Protein AF-A0A0F3H0Q5-F1 (afdb_monomer_lite)

Radius of gyration: 14.13 Å; chains: 1; bounding box: 34×30×33 Å

Foldseek 3Di:
DDKDWDKALPLVVVLVVCVVPPVQQSLLWAWDACVQQVPHPHIITTRLLPIDDDDPVVVVVPPDPVDDDDDSDDDGDPVVVVSSLVSNLSHPNHDVVVNVVRPD

pLDDT: mean 92.77, std 6.59, range [60.91, 98.69]

Sequence (104 aa):
SLLLCIITSKVERRTKYYEFRHKTAVDCLVKVDNNILSFLKVESVIDCNSIELIPKKELLDRIDPTHSIVVKQRNISNELKEEIGRAIKKSPLVKPYIKKLLKC

Structure (mmCIF, N/CA/C/O backbone):
data_AF-A0A0F3H0Q5-F1
#
_entry.id   AF-A0A0F3H0Q5-F1
#
loop_
_atom_site.group_PDB
_atom_site.id
_atom_site.type_symbol
_atom_site.label_atom_id
_atom_site.label_alt_id
_atom_site.label_comp_id
_atom_site.label_asym_id
_atom_site.label_entity_id
_atom_site.label_seq_id
_atom_site.pdbx_PDB_ins_code
_atom_site.Cartn_x
_atom_site.Cartn_y
_atom_site.Cartn_z
_atom_site.occupancy
_atom_site.B_iso_or_equiv
_atom_site.auth_seq_id
_atom_site.auth_comp_id
_atom_site.auth_asym_id
_atom_site.auth_atom_id
_atom_site.pdbx_PDB_model_num
ATOM 1 N N . SER A 1 1 ? -12.864 -7.851 -9.737 1.00 80.88 1 SER A N 1
ATOM 2 C CA . SER A 1 1 ? -11.711 -8.132 -8.859 1.00 80.88 1 SER A CA 1
ATOM 3 C C . SER A 1 1 ? -11.418 -6.929 -7.989 1.00 80.88 1 SER A C 1
ATOM 5 O O . SER A 1 1 ? -11.821 -5.829 -8.351 1.00 80.88 1 SER A O 1
ATOM 7 N N . LEU A 1 2 ? -10.771 -7.142 -6.851 1.00 90.81 2 LEU A N 1
ATOM 8 C CA . LEU A 1 2 ? -10.345 -6.112 -5.911 1.00 90.81 2 LEU A CA 1
ATOM 9 C C . LEU A 1 2 ? -8.832 -5.919 -6.030 1.00 90.81 2 LEU A C 1
ATOM 11 O O . LEU A 1 2 ? -8.114 -6.864 -6.348 1.00 90.81 2 LEU A O 1
ATOM 15 N N . LEU A 1 3 ? -8.368 -4.702 -5.770 1.00 92.06 3 LEU A N 1
ATOM 16 C CA . LEU A 1 3 ? -6.954 -4.400 -5.580 1.00 92.06 3 LEU A CA 1
ATOM 17 C C . LEU A 1 3 ? -6.682 -4.398 -4.074 1.00 92.06 3 LEU A C 1
ATOM 19 O O . LEU A 1 3 ? -7.295 -3.619 -3.344 1.00 92.06 3 LEU A O 1
ATOM 23 N N . LEU A 1 4 ? -5.810 -5.292 -3.619 1.00 93.56 4 LEU A N 1
ATOM 24 C CA . LEU A 1 4 ? -5.423 -5.428 -2.220 1.00 93.56 4 LEU A CA 1
ATOM 25 C C . LEU A 1 4 ? -4.035 -4.823 -2.006 1.00 93.56 4 LEU A C 1
ATOM 27 O O . LEU A 1 4 ? -3.060 -5.272 -2.605 1.00 93.56 4 LEU A O 1
ATOM 31 N N . CYS A 1 5 ? -3.962 -3.839 -1.111 1.00 94.75 5 CYS A N 1
ATOM 32 C CA . CYS A 1 5 ? -2.715 -3.261 -0.620 1.00 94.75 5 CYS A CA 1
ATOM 33 C C . CYS A 1 5 ? -2.602 -3.498 0.887 1.00 94.75 5 CYS A C 1
ATOM 35 O O . CYS A 1 5 ? -3.606 -3.497 1.603 1.00 94.75 5 CYS A O 1
ATOM 37 N N . ILE A 1 6 ? -1.374 -3.656 1.377 1.00 95.00 6 ILE A N 1
ATOM 38 C CA . ILE A 1 6 ? -1.100 -3.836 2.803 1.00 95.00 6 ILE A CA 1
ATOM 39 C C . ILE A 1 6 ? -0.677 -2.507 3.423 1.00 95.00 6 ILE A C 1
ATOM 41 O O . ILE A 1 6 ? 0.176 -1.804 2.882 1.00 95.00 6 ILE A O 1
ATOM 45 N N . ILE A 1 7 ? -1.244 -2.199 4.590 1.00 96.88 7 ILE A N 1
ATOM 46 C CA . ILE A 1 7 ? -0.833 -1.075 5.435 1.00 96.88 7 ILE A CA 1
ATOM 47 C C . ILE A 1 7 ? 0.023 -1.614 6.581 1.00 96.88 7 ILE A C 1
ATOM 49 O O . ILE A 1 7 ? -0.308 -2.637 7.181 1.00 96.88 7 ILE A O 1
ATOM 53 N N . THR A 1 8 ? 1.130 -0.947 6.904 1.00 97.25 8 THR A N 1
ATOM 54 C CA . THR A 1 8 ? 1.970 -1.333 8.043 1.00 97.25 8 THR A CA 1
ATOM 55 C C . THR A 1 8 ? 2.574 -0.131 8.756 1.00 97.25 8 THR A C 1
ATOM 57 O O . THR A 1 8 ? 3.050 0.799 8.114 1.00 97.25 8 THR A O 1
ATOM 60 N N . SER A 1 9 ? 2.630 -0.195 10.086 1.00 97.81 9 SER A N 1
ATOM 61 C CA . SER A 1 9 ? 3.359 0.761 10.930 1.00 97.81 9 SER A CA 1
ATOM 62 C C . SER A 1 9 ? 4.870 0.515 10.962 1.00 97.81 9 SER A C 1
ATOM 64 O O . SER A 1 9 ? 5.625 1.294 11.534 1.00 97.81 9 SER A O 1
ATOM 66 N N . LYS A 1 10 ? 5.359 -0.568 10.338 1.00 97.31 10 LYS A N 1
ATOM 67 C CA . LYS A 1 10 ? 6.795 -0.878 10.237 1.00 97.31 10 LYS A CA 1
ATOM 68 C C . LYS A 1 10 ? 7.455 -0.061 9.118 1.00 97.31 10 LYS A C 1
ATOM 70 O O . LYS A 1 10 ? 8.082 -0.641 8.230 1.00 97.31 10 LYS A O 1
ATOM 75 N N . VAL A 1 11 ? 7.282 1.262 9.159 1.00 97.25 11 VAL A N 1
ATOM 76 C CA . VAL A 1 11 ? 7.669 2.213 8.103 1.00 97.25 11 VAL A CA 1
ATOM 77 C C . VAL A 1 11 ? 9.146 2.068 7.750 1.00 97.25 11 VAL A C 1
ATOM 79 O O . VAL A 1 11 ? 9.462 1.658 6.638 1.00 97.25 11 VAL A O 1
ATOM 82 N N . GLU A 1 12 ? 10.051 2.267 8.711 1.00 97.25 12 GLU A N 1
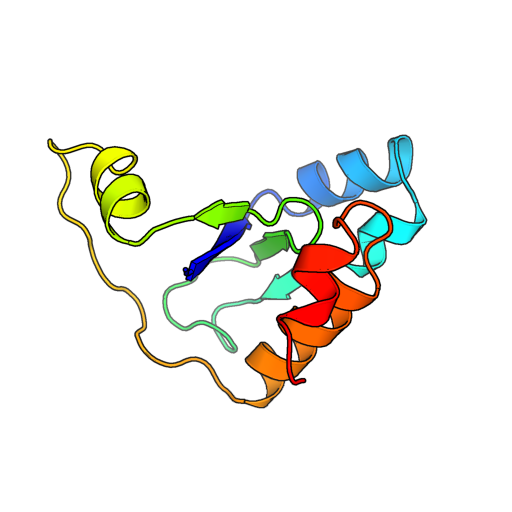ATOM 83 C CA . GLU A 1 12 ? 11.499 2.185 8.470 1.00 97.25 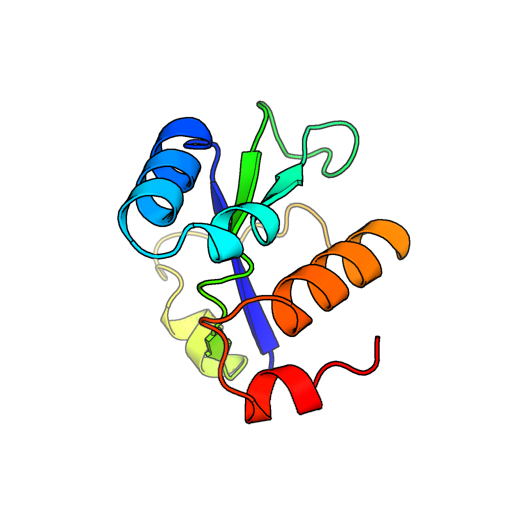12 GLU A CA 1
ATOM 84 C C . GLU A 1 12 ? 11.937 0.837 7.899 1.00 97.25 12 GLU A C 1
ATOM 86 O O . GLU A 1 12 ? 12.747 0.770 6.976 1.00 97.25 12 GLU A O 1
ATOM 91 N N . ARG A 1 13 ? 11.387 -0.261 8.432 1.00 96.88 13 ARG A N 1
ATOM 92 C CA . ARG A 1 13 ? 11.707 -1.608 7.951 1.00 96.88 13 ARG A CA 1
ATOM 93 C C . ARG A 1 13 ? 11.282 -1.777 6.496 1.00 96.88 13 ARG A C 1
ATOM 95 O O . ARG A 1 13 ? 12.001 -2.416 5.729 1.00 96.88 13 ARG A O 1
ATOM 102 N N . ARG A 1 14 ? 10.116 -1.243 6.122 1.00 96.38 14 ARG A N 1
ATOM 103 C CA . ARG A 1 14 ? 9.606 -1.335 4.754 1.00 96.38 14 ARG A CA 1
ATOM 104 C C . ARG A 1 14 ? 10.390 -0.433 3.801 1.00 96.38 14 ARG A C 1
ATOM 106 O O . ARG A 1 14 ? 10.720 -0.883 2.709 1.00 96.38 14 ARG A O 1
ATOM 113 N N . THR A 1 15 ? 10.758 0.769 4.234 1.00 96.75 15 THR A N 1
ATOM 114 C CA . THR A 1 15 ? 11.633 1.682 3.488 1.00 96.75 15 THR A CA 1
ATOM 115 C C . THR A 1 15 ? 12.990 1.037 3.213 1.00 96.75 15 THR A C 1
ATOM 117 O O . THR A 1 15 ? 13.338 0.850 2.049 1.00 96.75 15 THR A O 1
ATOM 120 N N . LYS A 1 16 ? 13.692 0.557 4.252 1.00 97.38 16 LYS A N 1
ATOM 121 C CA . LYS A 1 16 ? 15.003 -0.111 4.123 1.00 97.38 16 LYS A CA 1
ATOM 122 C C . LYS A 1 16 ? 14.967 -1.328 3.196 1.00 97.38 16 LYS A C 1
ATOM 124 O O . LYS A 1 16 ? 15.908 -1.567 2.442 1.00 97.38 16 LYS A O 1
ATOM 129 N N . TYR A 1 17 ? 13.875 -2.098 3.229 1.00 96.12 17 TYR A N 1
ATOM 130 C CA . TYR A 1 17 ? 13.690 -3.236 2.325 1.00 96.12 17 TYR A CA 1
ATOM 131 C C . TYR A 1 17 ? 13.753 -2.815 0.848 1.00 96.12 17 TYR A C 1
ATOM 133 O O . TYR A 1 17 ? 14.447 -3.459 0.057 1.00 96.12 17 TYR A O 1
ATOM 141 N N . TYR A 1 18 ? 13.061 -1.734 0.476 1.00 96.94 18 TYR A N 1
ATOM 142 C CA . TYR A 1 18 ? 13.060 -1.246 -0.903 1.00 96.94 18 TYR A CA 1
ATOM 143 C C . TYR A 1 18 ? 14.308 -0.437 -1.247 1.00 96.94 18 TYR A C 1
ATOM 145 O O . TYR A 1 18 ? 14.803 -0.584 -2.357 1.00 96.94 18 TYR A O 1
ATOM 153 N N . GLU A 1 19 ? 14.884 0.327 -0.3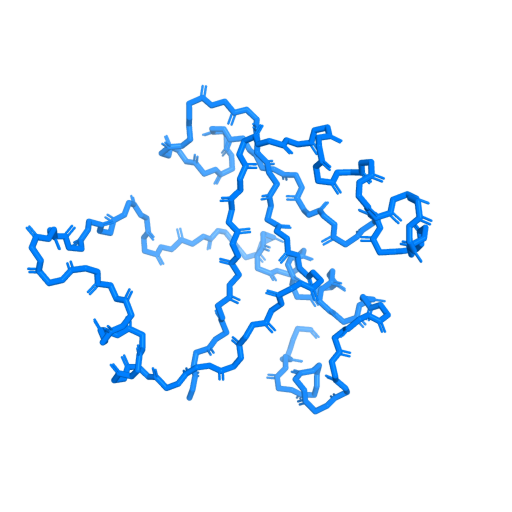19 1.00 95.69 19 GLU A N 1
ATOM 154 C CA . GLU A 1 19 ? 16.166 1.014 -0.543 1.00 95.69 19 GLU A CA 1
ATOM 155 C C . GLU A 1 19 ? 17.258 0.039 -0.993 1.00 95.69 19 GLU A C 1
ATOM 157 O O . GLU A 1 19 ? 17.995 0.331 -1.934 1.00 95.69 19 GLU A O 1
ATOM 162 N N . PHE A 1 20 ? 17.315 -1.141 -0.368 1.00 92.56 20 PHE A N 1
ATOM 163 C CA . PHE A 1 20 ? 18.313 -2.159 -0.682 1.00 92.56 20 PHE A CA 1
ATOM 164 C C . PHE A 1 20 ? 18.045 -2.898 -2.001 1.00 92.56 20 PHE A C 1
ATOM 166 O O . PHE A 1 20 ? 18.986 -3.269 -2.696 1.00 92.56 20 PHE A O 1
ATOM 173 N N . ARG A 1 21 ? 16.775 -3.151 -2.353 1.00 90.00 21 ARG A N 1
ATOM 174 C CA . ARG A 1 21 ? 16.425 -4.004 -3.509 1.00 90.00 21 ARG A CA 1
ATOM 175 C C . ARG A 1 21 ? 15.992 -3.244 -4.756 1.00 90.00 21 ARG A C 1
ATOM 177 O O . ARG A 1 21 ? 16.321 -3.652 -5.863 1.00 90.00 21 ARG A O 1
ATOM 184 N N . HIS A 1 22 ? 15.235 -2.168 -4.585 1.00 91.25 22 HIS A N 1
ATOM 185 C CA . HIS A 1 22 ? 14.613 -1.397 -5.658 1.00 91.25 22 HIS A CA 1
ATOM 186 C C . HIS A 1 22 ? 14.443 0.057 -5.213 1.00 91.25 22 HIS A C 1
ATOM 188 O O . HIS A 1 22 ? 13.360 0.461 -4.799 1.00 91.25 22 HIS A O 1
ATOM 194 N N . LYS A 1 23 ? 15.506 0.861 -5.307 1.00 91.19 23 LYS A N 1
ATOM 195 C CA . LYS A 1 23 ? 15.531 2.236 -4.777 1.00 91.19 23 LYS A CA 1
ATOM 196 C C . LYS A 1 23 ? 14.345 3.100 -5.233 1.00 91.19 23 LYS A C 1
ATOM 198 O O . LYS A 1 23 ? 13.789 3.848 -4.442 1.00 91.19 23 LYS A O 1
ATOM 203 N N . THR A 1 24 ? 13.900 2.951 -6.481 1.00 92.31 24 THR A N 1
ATOM 204 C CA . THR A 1 24 ? 12.750 3.687 -7.039 1.00 92.31 24 THR A CA 1
ATOM 205 C C . THR A 1 24 ? 11.386 3.212 -6.522 1.00 92.31 24 THR A C 1
ATOM 207 O O . THR A 1 24 ? 10.397 3.928 -6.660 1.00 92.31 24 THR A O 1
ATOM 210 N N . ALA A 1 25 ? 11.312 2.027 -5.910 1.00 95.94 25 ALA A N 1
ATOM 211 C CA . ALA A 1 25 ? 10.105 1.503 -5.273 1.00 95.94 25 ALA A CA 1
ATOM 212 C C . ALA A 1 25 ? 9.819 2.177 -3.919 1.00 95.94 25 ALA A C 1
ATOM 214 O O . ALA A 1 25 ? 8.680 2.151 -3.458 1.00 95.94 25 ALA A O 1
ATOM 215 N N . VAL A 1 26 ? 10.816 2.815 -3.294 1.00 96.94 26 VAL A N 1
ATOM 216 C CA . VAL A 1 26 ? 10.642 3.548 -2.027 1.00 96.94 26 VAL A CA 1
ATOM 217 C C . VAL A 1 26 ? 9.592 4.653 -2.172 1.00 96.94 26 VAL A C 1
ATOM 219 O O . VAL A 1 26 ? 8.696 4.754 -1.340 1.00 96.94 26 VAL A O 1
ATOM 222 N N . ASP A 1 27 ? 9.621 5.391 -3.284 1.00 96.19 27 ASP A N 1
ATOM 223 C CA . ASP A 1 27 ? 8.656 6.455 -3.604 1.00 96.19 27 ASP A CA 1
ATOM 224 C C . ASP A 1 27 ? 7.215 5.956 -3.788 1.00 96.19 27 ASP A C 1
ATOM 226 O O . ASP A 1 27 ? 6.294 6.752 -3.957 1.00 96.19 27 ASP A O 1
ATOM 230 N N . CYS A 1 28 ? 7.017 4.639 -3.840 1.00 97.75 28 CYS A N 1
ATOM 231 C CA . CYS A 1 28 ? 5.705 4.016 -3.980 1.00 97.75 28 CYS A CA 1
ATOM 232 C C . CYS A 1 28 ? 5.160 3.533 -2.624 1.00 97.75 28 CYS A C 1
ATOM 234 O O . CYS A 1 28 ? 4.169 2.807 -2.571 1.00 97.75 28 CYS A O 1
ATOM 236 N N . LEU A 1 29 ? 5.803 3.920 -1.520 1.00 97.88 29 LEU A N 1
ATOM 237 C CA . LEU A 1 29 ? 5.248 3.818 -0.176 1.00 97.88 29 LEU A CA 1
ATOM 238 C C . LEU A 1 29 ? 4.452 5.087 0.129 1.00 97.88 29 LEU A C 1
ATOM 240 O O . LEU A 1 29 ? 5.029 6.150 0.342 1.00 97.88 29 LEU A O 1
ATOM 244 N N . VAL A 1 30 ? 3.126 4.970 0.165 1.00 98.19 30 VAL A N 1
ATOM 245 C CA . VAL A 1 30 ? 2.247 6.103 0.486 1.00 98.19 30 VAL A CA 1
ATOM 246 C C . VAL A 1 30 ? 2.155 6.226 2.000 1.00 98.19 30 VAL A C 1
ATOM 248 O O . VAL A 1 30 ? 1.675 5.307 2.667 1.00 98.19 30 VAL A O 1
ATOM 251 N N . LYS A 1 31 ? 2.653 7.336 2.548 1.00 98.00 31 LYS A N 1
ATOM 252 C CA . LYS A 1 31 ? 2.618 7.602 3.989 1.00 98.00 31 LYS A CA 1
ATOM 253 C C . LYS A 1 31 ? 1.207 7.973 4.422 1.00 98.00 31 LYS A C 1
ATOM 255 O O . LYS A 1 31 ? 0.536 8.754 3.760 1.00 98.00 31 LYS A O 1
ATOM 260 N N . VAL A 1 32 ? 0.774 7.411 5.541 1.00 98.12 32 VAL A N 1
ATOM 261 C CA . VAL A 1 32 ? -0.544 7.657 6.122 1.00 98.12 32 VAL A CA 1
ATOM 262 C C . VAL A 1 32 ? -0.454 7.724 7.639 1.00 98.12 32 VAL A C 1
ATOM 264 O O . VAL A 1 32 ? 0.343 7.027 8.267 1.00 98.12 32 VAL A O 1
ATOM 267 N N . ASP A 1 33 ? -1.305 8.543 8.235 1.00 97.62 33 ASP A N 1
ATOM 268 C CA . ASP A 1 33 ? -1.414 8.728 9.677 1.00 97.62 33 ASP A CA 1
ATOM 269 C C . ASP A 1 33 ? -2.892 8.770 10.104 1.00 97.62 33 ASP A C 1
ATOM 271 O O . ASP A 1 33 ? -3.794 8.446 9.325 1.00 97.62 33 ASP A O 1
ATOM 275 N N . ASN A 1 34 ? -3.148 9.161 11.351 1.00 96.38 34 ASN A N 1
ATOM 276 C CA . ASN A 1 34 ? -4.496 9.290 11.898 1.00 96.38 34 ASN A CA 1
ATOM 277 C C . ASN A 1 34 ? -5.298 10.472 11.319 1.00 96.38 34 ASN A C 1
ATOM 279 O O . ASN A 1 34 ? -6.521 10.475 11.445 1.00 96.38 34 ASN A O 1
ATOM 283 N N . ASN A 1 35 ? -4.649 11.452 10.685 1.00 96.00 35 ASN A N 1
ATOM 284 C CA . ASN A 1 35 ? -5.338 12.550 10.004 1.00 96.00 35 ASN A CA 1
ATOM 285 C C . ASN A 1 35 ? -5.917 12.080 8.664 1.00 96.00 35 ASN A C 1
ATOM 287 O O . ASN A 1 35 ? -6.994 12.514 8.262 1.00 96.00 35 ASN A O 1
ATOM 291 N N . ILE A 1 36 ? -5.219 11.160 7.992 1.00 96.31 36 ILE A N 1
ATOM 292 C CA . ILE A 1 36 ? -5.638 10.584 6.708 1.00 96.31 36 ILE A CA 1
ATOM 293 C C . ILE A 1 36 ? -6.580 9.386 6.916 1.00 96.31 36 ILE A C 1
ATOM 295 O O . ILE A 1 36 ? -7.608 9.257 6.247 1.00 96.31 36 ILE A O 1
ATOM 299 N N . LEU A 1 37 ? -6.231 8.490 7.843 1.00 96.50 37 LEU A N 1
ATOM 300 C CA . LEU A 1 37 ? -6.974 7.274 8.171 1.00 96.50 37 LEU A CA 1
ATOM 301 C C . LEU A 1 37 ? -7.202 7.216 9.683 1.00 96.50 37 LEU A C 1
ATOM 303 O O . LEU A 1 37 ? -6.350 6.750 10.438 1.00 96.50 37 LEU A O 1
ATOM 307 N N . SER A 1 38 ? -8.385 7.637 10.131 1.00 94.81 38 SER A N 1
ATOM 308 C CA . SER A 1 38 ? -8.694 7.889 11.551 1.00 94.81 38 SER A CA 1
ATOM 309 C C . SER A 1 38 ? -8.562 6.680 12.482 1.00 94.81 38 SER A C 1
ATOM 311 O O . SER A 1 38 ? -8.477 6.836 13.698 1.00 94.81 38 SER A O 1
ATOM 313 N N . PHE A 1 39 ? -8.530 5.464 11.936 1.00 95.25 39 PHE A N 1
ATOM 314 C CA . PHE A 1 39 ? -8.334 4.238 12.708 1.00 95.25 39 PHE A CA 1
ATOM 315 C C . PHE A 1 39 ? -6.862 3.932 13.027 1.00 95.25 39 PHE A C 1
ATOM 317 O O . PHE A 1 39 ? -6.589 3.000 13.792 1.00 95.25 39 PHE A O 1
ATOM 324 N N . LEU A 1 40 ? -5.913 4.654 12.426 1.00 96.88 40 LEU A N 1
ATOM 325 C CA . LEU A 1 40 ? -4.49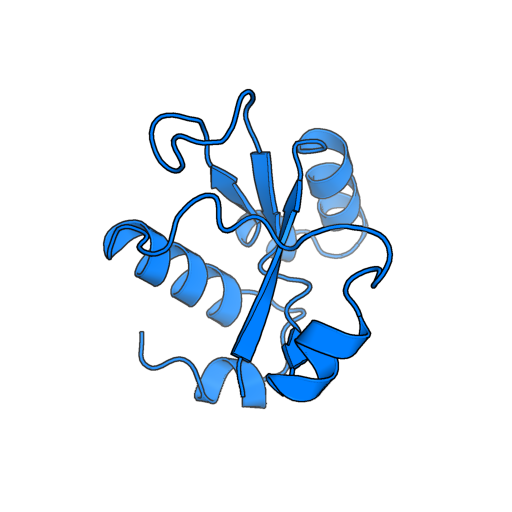2 4.496 12.710 1.00 96.88 40 LEU A CA 1
ATOM 326 C C . LEU A 1 40 ? -4.136 5.158 14.042 1.00 96.88 40 LEU A C 1
ATOM 328 O O . LEU A 1 40 ? -4.622 6.230 14.379 1.00 96.88 40 LEU A O 1
ATOM 332 N N . LYS A 1 41 ? -3.256 4.503 14.804 1.00 96.81 41 LYS A N 1
ATOM 333 C CA . LYS A 1 41 ? -2.719 5.034 16.070 1.00 96.81 41 LYS A CA 1
ATOM 334 C C . LYS A 1 41 ? -1.323 5.636 15.922 1.00 96.81 41 LYS A C 1
ATOM 336 O O . LYS A 1 41 ? -0.867 6.338 16.813 1.00 96.81 41 LYS A O 1
ATOM 341 N N . VAL A 1 42 ? -0.631 5.286 14.843 1.00 97.69 42 VAL A N 1
ATOM 342 C CA . VAL A 1 42 ? 0.765 5.633 14.572 1.00 97.69 42 VAL A CA 1
ATOM 343 C C . VAL A 1 42 ? 0.946 5.829 13.072 1.00 97.69 42 VAL A C 1
ATOM 345 O O . VAL A 1 42 ? 0.160 5.294 12.281 1.00 97.69 42 VAL A O 1
ATOM 348 N N . GLU A 1 43 ? 2.006 6.539 12.689 1.00 97.88 43 GLU A N 1
ATOM 349 C CA . GLU A 1 43 ? 2.424 6.646 11.291 1.00 97.88 43 GLU A CA 1
ATOM 350 C C . GLU A 1 43 ? 2.578 5.252 10.668 1.00 97.88 43 GLU A C 1
ATOM 352 O O . GLU A 1 43 ? 3.077 4.303 11.281 1.00 97.88 43 GLU A O 1
ATOM 357 N N . SER A 1 44 ? 2.083 5.115 9.445 1.00 98.69 44 SER A N 1
ATOM 358 C CA . SER A 1 44 ? 2.096 3.879 8.680 1.00 98.69 44 SER A CA 1
ATOM 359 C C . SER A 1 44 ? 2.355 4.166 7.204 1.00 98.69 44 SER A C 1
ATOM 361 O O . SER A 1 44 ? 2.319 5.303 6.743 1.00 98.69 44 SER A O 1
ATOM 363 N N . VAL A 1 45 ? 2.607 3.108 6.439 1.00 98.31 45 VAL A N 1
ATOM 364 C CA . VAL A 1 45 ? 2.712 3.175 4.980 1.00 98.31 45 VAL A CA 1
ATOM 365 C C . VAL A 1 45 ? 1.770 2.178 4.330 1.00 98.31 45 VAL A C 1
ATOM 367 O O . VAL A 1 45 ? 1.651 1.039 4.790 1.00 98.31 45 VAL A O 1
ATOM 370 N N . ILE A 1 46 ? 1.131 2.598 3.244 1.00 98.25 46 ILE A N 1
ATOM 371 C CA . ILE A 1 46 ? 0.471 1.717 2.284 1.00 98.25 46 ILE A CA 1
ATOM 372 C C . ILE A 1 46 ? 1.537 1.268 1.281 1.00 98.25 46 ILE A C 1
ATOM 374 O O . ILE A 1 46 ? 2.113 2.086 0.559 1.00 98.25 46 ILE A O 1
ATOM 378 N N . ASP A 1 47 ? 1.809 -0.033 1.229 1.00 98.06 47 ASP A N 1
ATOM 379 C CA . ASP A 1 47 ? 2.775 -0.597 0.286 1.00 98.06 47 ASP A CA 1
ATOM 380 C C . ASP A 1 47 ? 2.132 -0.773 -1.098 1.00 98.06 47 ASP A C 1
ATOM 382 O O . ASP A 1 47 ? 1.450 -1.767 -1.358 1.00 98.06 47 ASP A O 1
ATOM 386 N N . CYS A 1 48 ? 2.355 0.194 -1.995 1.00 97.81 48 CYS A N 1
ATOM 387 C CA . CYS A 1 48 ? 1.831 0.150 -3.363 1.00 97.81 48 CYS A CA 1
ATOM 388 C C . CYS A 1 48 ? 2.730 -0.625 -4.340 1.00 97.81 48 CYS A C 1
ATOM 390 O O . CYS A 1 48 ? 2.430 -0.674 -5.533 1.00 97.81 48 CYS A O 1
ATOM 392 N N . ASN A 1 49 ? 3.820 -1.237 -3.865 1.00 97.25 49 ASN A N 1
ATOM 393 C CA . ASN A 1 49 ? 4.663 -2.109 -4.682 1.00 97.25 49 ASN A CA 1
ATOM 394 C C . ASN A 1 49 ? 4.195 -3.567 -4.655 1.00 97.25 49 ASN A C 1
ATOM 396 O O . ASN A 1 49 ? 4.362 -4.283 -5.638 1.00 97.25 49 ASN A O 1
ATOM 400 N N . SER A 1 50 ? 3.613 -3.998 -3.533 1.00 94.44 50 SER A N 1
ATOM 401 C CA . SER A 1 50 ? 3.167 -5.378 -3.291 1.00 94.44 50 SER A CA 1
ATOM 402 C C . SER A 1 50 ? 1.644 -5.513 -3.403 1.00 94.44 50 SER A C 1
ATOM 404 O O . SER A 1 50 ? 0.977 -6.001 -2.495 1.00 94.44 50 SER A O 1
ATOM 406 N N . ILE A 1 51 ? 1.090 -5.029 -4.513 1.00 94.88 51 ILE A N 1
ATOM 407 C CA . ILE A 1 51 ? -0.346 -5.058 -4.820 1.00 94.88 51 ILE A CA 1
ATOM 408 C C . ILE A 1 51 ? -0.754 -6.431 -5.364 1.00 94.88 51 ILE A C 1
ATOM 410 O O . ILE A 1 51 ? -0.107 -6.979 -6.260 1.00 94.88 51 ILE A O 1
ATOM 414 N N . GLU A 1 52 ? -1.898 -6.928 -4.898 1.00 92.81 52 GLU A N 1
ATOM 415 C CA . GLU A 1 52 ? -2.536 -8.140 -5.407 1.00 92.81 52 GLU A CA 1
ATOM 416 C C . GLU A 1 52 ? -3.900 -7.853 -6.045 1.00 92.81 52 GLU A C 1
ATOM 418 O O . GLU A 1 52 ? -4.742 -7.148 -5.486 1.00 92.81 52 GLU A O 1
ATOM 423 N N . LEU A 1 53 ? -4.141 -8.438 -7.222 1.00 92.88 53 LEU A N 1
ATOM 424 C CA . LEU A 1 53 ? -5.466 -8.470 -7.834 1.00 92.88 53 LEU A CA 1
ATOM 425 C C . LEU A 1 53 ? -6.188 -9.731 -7.356 1.00 92.88 53 LEU A C 1
ATOM 427 O O . LEU A 1 53 ? -5.864 -10.826 -7.804 1.00 92.88 53 LEU A O 1
ATOM 431 N N . ILE A 1 54 ? -7.173 -9.572 -6.474 1.00 92.38 54 ILE A N 1
ATOM 432 C CA . ILE A 1 54 ? -7.821 -10.689 -5.780 1.00 92.38 54 ILE A CA 1
ATOM 433 C C . ILE A 1 54 ? -9.343 -10.706 -6.019 1.00 92.38 54 ILE A C 1
ATOM 435 O O . ILE A 1 54 ? -10.003 -9.660 -5.963 1.00 92.38 54 ILE A O 1
ATOM 439 N N . PRO A 1 55 ? -9.966 -11.858 -6.318 1.00 91.56 55 PRO A N 1
ATOM 440 C CA . PRO A 1 55 ? -11.418 -12.000 -6.294 1.00 91.56 55 PRO A CA 1
ATOM 441 C C . PRO A 1 55 ? -11.981 -11.789 -4.883 1.00 91.56 55 PRO A C 1
ATOM 443 O O . PRO A 1 55 ? -11.362 -12.149 -3.888 1.00 91.56 55 PRO A O 1
ATOM 446 N N . LYS A 1 56 ? -13.211 -11.270 -4.777 1.00 87.88 56 LYS A N 1
ATOM 447 C CA . LYS A 1 56 ? -13.858 -11.048 -3.471 1.00 87.88 56 LYS A CA 1
ATOM 448 C C . LYS A 1 56 ? -13.962 -12.333 -2.638 1.00 87.88 56 LYS A C 1
ATOM 450 O O . LYS A 1 56 ? -13.800 -12.267 -1.430 1.00 87.88 56 LYS A O 1
ATOM 455 N N . LYS A 1 57 ? -14.230 -13.474 -3.282 1.00 87.88 57 LYS A N 1
ATOM 456 C CA . LYS A 1 57 ? -14.316 -14.778 -2.612 1.00 87.88 57 LYS A CA 1
ATOM 457 C C . LYS A 1 57 ? -12.978 -15.166 -1.972 1.00 87.88 57 LYS A C 1
ATOM 459 O O . LYS A 1 57 ? -12.940 -15.416 -0.781 1.00 87.88 57 LYS A O 1
ATOM 464 N N . GLU A 1 58 ? -11.887 -15.082 -2.731 1.00 88.50 58 GLU A N 1
ATOM 465 C CA . GLU A 1 58 ? -10.547 -15.417 -2.234 1.00 88.50 58 GLU A CA 1
ATOM 466 C C . GLU A 1 58 ? -10.093 -14.474 -1.109 1.00 88.50 58 GLU A C 1
ATOM 468 O O . GLU A 1 58 ? -9.433 -14.902 -0.170 1.00 88.50 58 GLU A O 1
ATOM 473 N N . LEU A 1 59 ? -10.485 -13.194 -1.153 1.00 87.94 59 LEU A N 1
ATOM 474 C CA . LEU A 1 59 ? -10.226 -12.283 -0.036 1.00 87.94 59 LEU A CA 1
ATOM 475 C C . LEU A 1 59 ? -10.877 -12.777 1.262 1.00 87.94 59 LEU A C 1
ATOM 477 O O . LEU A 1 59 ? -10.257 -12.673 2.314 1.00 87.94 59 LEU A O 1
ATOM 481 N N . LEU A 1 60 ? -12.106 -13.298 1.193 1.00 83.88 60 LEU A N 1
ATOM 482 C CA . LEU A 1 60 ? -12.789 -13.853 2.363 1.00 83.88 60 LEU A CA 1
ATOM 483 C C . LEU A 1 60 ? -12.092 -15.124 2.860 1.00 83.88 60 LEU A C 1
ATOM 485 O O . LEU A 1 60 ? -11.939 -15.275 4.064 1.00 83.88 60 LEU A O 1
ATOM 489 N N . ASP A 1 61 ? -11.610 -15.972 1.949 1.00 84.06 61 ASP A N 1
ATOM 490 C CA . ASP A 1 61 ? -10.909 -17.219 2.289 1.00 84.06 61 ASP A CA 1
ATOM 491 C C . ASP A 1 61 ? -9.536 -16.973 2.953 1.00 84.06 61 ASP A C 1
ATOM 493 O O . ASP A 1 61 ? -9.065 -17.793 3.738 1.00 84.06 61 ASP A O 1
ATOM 497 N N . ARG A 1 62 ? -8.874 -15.845 2.649 1.00 83.00 62 ARG A N 1
ATOM 498 C CA . ARG A 1 62 ? -7.582 -15.460 3.256 1.00 83.00 62 ARG A CA 1
ATOM 499 C C . ARG A 1 62 ? -7.708 -14.845 4.643 1.00 83.00 62 ARG A C 1
ATOM 501 O O . ARG A 1 62 ? -6.698 -14.694 5.332 1.00 83.00 62 ARG A O 1
ATOM 508 N N . ILE A 1 63 ? -8.904 -14.413 5.022 1.00 82.12 63 ILE A N 1
ATOM 509 C CA . ILE A 1 63 ? -9.121 -13.845 6.343 1.00 82.12 63 ILE A CA 1
ATOM 510 C C . ILE A 1 63 ? -9.392 -15.003 7.289 1.00 82.12 63 ILE A C 1
ATOM 512 O O . ILE A 1 63 ? -10.223 -15.859 7.003 1.00 82.12 63 ILE A O 1
ATOM 516 N N . ASP A 1 64 ? -8.659 -15.031 8.399 1.00 78.00 64 ASP A N 1
ATOM 517 C CA . ASP A 1 64 ? -8.816 -16.055 9.423 1.00 78.00 64 ASP A CA 1
ATOM 518 C C . ASP A 1 64 ? -10.299 -16.177 9.828 1.00 78.00 64 ASP A C 1
ATOM 520 O O . ASP A 1 64 ? -10.851 -15.218 10.378 1.00 78.00 64 ASP A O 1
ATOM 524 N N . PRO A 1 65 ? -10.953 -17.330 9.578 1.00 74.88 65 PRO A N 1
ATOM 525 C CA . PRO A 1 65 ? -12.377 -17.501 9.848 1.00 74.88 65 PRO A CA 1
ATOM 526 C C . PRO A 1 65 ? -12.702 -17.451 11.345 1.00 74.88 65 PRO A C 1
ATOM 528 O O . PRO A 1 65 ? -13.861 -17.271 11.714 1.00 74.88 65 PRO A O 1
ATOM 531 N N . THR A 1 66 ? -11.696 -17.603 12.212 1.00 80.69 66 THR A N 1
ATOM 532 C CA . THR A 1 66 ? -11.852 -17.493 13.667 1.00 80.69 66 THR A CA 1
ATOM 533 C C . THR A 1 66 ? -11.918 -16.042 14.147 1.00 80.69 66 THR A C 1
ATOM 535 O O . THR A 1 66 ? -12.346 -15.788 15.273 1.00 80.69 66 THR A O 1
ATOM 538 N N . HIS A 1 67 ? -11.561 -15.077 13.292 1.00 75.38 67 HIS A N 1
ATOM 539 C CA . HIS A 1 67 ? -11.575 -13.652 13.602 1.00 75.38 67 HIS A CA 1
ATOM 540 C C . HIS A 1 67 ? -12.604 -12.903 12.747 1.00 75.38 67 HIS A C 1
ATOM 542 O O . HIS A 1 67 ? -12.725 -13.092 11.538 1.00 75.38 67 HIS A O 1
ATOM 548 N N . SER A 1 68 ? -13.355 -11.994 13.370 1.00 75.56 68 SER A N 1
ATOM 549 C CA . SER A 1 68 ? -14.340 -11.190 12.649 1.00 75.56 68 SER A CA 1
ATOM 550 C C . SER A 1 68 ? -13.673 -10.118 11.780 1.00 75.56 68 SER A C 1
ATOM 552 O O . SER A 1 68 ? -12.746 -9.416 12.194 1.00 75.56 68 SER A O 1
ATOM 554 N N . ILE A 1 69 ? -14.183 -9.950 10.556 1.00 81.50 69 ILE A N 1
ATOM 555 C CA . ILE A 1 69 ? -13.773 -8.857 9.671 1.00 81.50 69 ILE A CA 1
ATOM 556 C C . ILE A 1 69 ? -14.345 -7.553 10.218 1.00 81.50 69 ILE A C 1
ATOM 558 O O . ILE A 1 69 ? -15.546 -7.294 10.119 1.00 81.50 69 ILE A O 1
ATOM 562 N N . VAL A 1 70 ? -13.475 -6.693 10.743 1.00 86.44 70 VAL A N 1
ATOM 563 C CA . VAL A 1 70 ? -13.867 -5.357 11.195 1.00 86.44 70 VAL A CA 1
ATOM 564 C C . VAL A 1 70 ? -13.522 -4.334 10.123 1.00 86.44 70 VAL A C 1
ATOM 566 O O . VAL A 1 70 ? -12.357 -4.003 9.900 1.00 86.44 70 VAL A O 1
ATOM 569 N N . VAL A 1 71 ? -14.550 -3.779 9.485 1.00 89.44 71 VAL A N 1
ATOM 570 C CA . VAL A 1 71 ? -14.380 -2.648 8.570 1.00 89.44 71 VAL A CA 1
ATOM 571 C C . VAL A 1 71 ? -14.100 -1.394 9.392 1.00 89.44 71 VAL A C 1
ATOM 573 O O . VAL A 1 71 ? -15.000 -0.847 10.021 1.00 89.44 71 VAL A O 1
ATOM 576 N N . LYS A 1 72 ? -12.845 -0.935 9.386 1.00 93.56 72 LYS A N 1
ATOM 577 C CA . LYS A 1 72 ? -12.437 0.283 10.104 1.00 93.56 72 LYS A CA 1
ATOM 578 C C . LYS A 1 72 ? -12.896 1.563 9.412 1.00 93.56 72 LYS A C 1
ATOM 580 O O . LYS A 1 72 ? -13.283 2.511 10.081 1.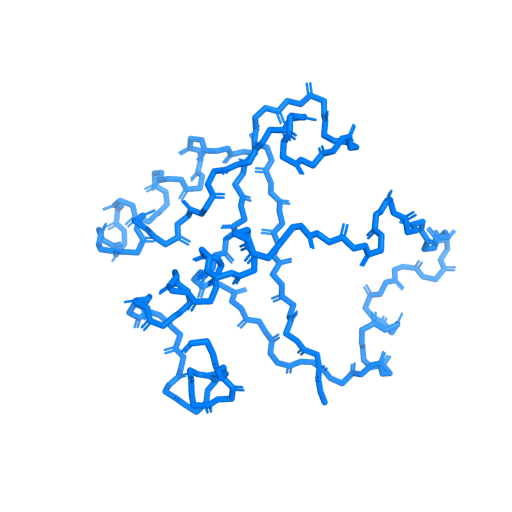00 93.56 72 LYS A O 1
ATOM 585 N N . GLN A 1 73 ? -12.873 1.578 8.081 1.00 92.62 73 GLN A N 1
ATOM 586 C CA . GLN A 1 73 ? -13.257 2.728 7.271 1.00 92.62 73 GLN A CA 1
ATOM 587 C C . GLN A 1 73 ? -13.691 2.244 5.885 1.00 92.62 73 GLN A C 1
ATOM 589 O O . GLN A 1 73 ? -12.977 1.477 5.243 1.00 92.62 73 GLN A O 1
ATOM 594 N N . ARG A 1 74 ? -14.884 2.652 5.433 1.00 91.38 74 ARG A N 1
ATOM 595 C CA . ARG A 1 74 ? -15.424 2.255 4.115 1.00 91.38 74 ARG A CA 1
ATOM 596 C C . ARG A 1 74 ? -14.936 3.153 2.987 1.00 91.38 74 ARG A C 1
ATOM 598 O O . ARG A 1 74 ? -14.642 2.667 1.902 1.00 91.38 74 ARG A O 1
ATOM 605 N N . ASN A 1 75 ? -14.871 4.452 3.259 1.00 92.06 75 ASN A N 1
ATOM 606 C CA . ASN A 1 75 ? -14.539 5.470 2.277 1.00 92.06 75 ASN A CA 1
ATOM 607 C C . ASN A 1 75 ? -13.237 6.152 2.680 1.00 92.06 75 ASN A C 1
ATOM 609 O O . ASN A 1 75 ? -13.093 6.591 3.818 1.00 92.06 75 ASN A O 1
ATOM 613 N N . ILE A 1 76 ? -12.317 6.258 1.734 1.00 93.69 76 ILE A N 1
ATOM 614 C CA . ILE A 1 76 ? -11.143 7.125 1.828 1.00 93.69 76 ILE A CA 1
ATOM 615 C C . ILE A 1 76 ? -11.341 8.330 0.910 1.00 93.69 76 ILE A C 1
ATOM 617 O O . ILE A 1 76 ? -12.152 8.262 -0.026 1.00 93.69 76 ILE A O 1
ATOM 621 N N . SER A 1 77 ? -10.623 9.415 1.190 1.00 95.56 77 SER A N 1
ATOM 622 C CA . SER A 1 77 ? -10.687 10.639 0.394 1.00 95.56 77 SER A CA 1
ATOM 623 C C . SER A 1 77 ? -10.263 10.386 -1.059 1.00 95.56 77 SER A C 1
ATOM 625 O O . SER A 1 77 ? -9.594 9.391 -1.365 1.00 95.56 77 SER A O 1
ATOM 627 N N . ASN A 1 78 ? -10.697 11.247 -1.979 1.00 95.19 78 ASN A N 1
ATOM 628 C CA . ASN A 1 78 ? -10.341 11.086 -3.390 1.00 95.19 78 ASN A CA 1
ATOM 629 C C . ASN A 1 78 ? -8.853 11.365 -3.613 1.00 95.19 78 ASN A C 1
ATOM 631 O O . ASN A 1 78 ? -8.211 10.641 -4.366 1.00 95.19 78 ASN A O 1
ATOM 635 N N . GLU A 1 79 ? -8.294 12.305 -2.858 1.00 95.62 79 GLU A N 1
ATOM 636 C CA . GLU A 1 79 ? -6.874 12.646 -2.844 1.00 95.62 79 GLU A CA 1
ATOM 637 C C . GLU A 1 79 ? -6.027 11.412 -2.505 1.00 95.62 79 GLU A C 1
ATOM 639 O O . GLU A 1 79 ? -5.084 11.085 -3.226 1.00 95.62 79 GLU A O 1
ATOM 644 N N . LEU A 1 80 ? -6.418 10.651 -1.472 1.00 96.12 80 LEU A N 1
ATOM 645 C CA . LEU A 1 80 ? -5.708 9.428 -1.099 1.00 96.12 80 LEU A CA 1
ATOM 646 C C . LEU A 1 80 ? -5.847 8.336 -2.172 1.00 96.12 80 LEU A C 1
ATOM 648 O O . LEU A 1 80 ? -4.888 7.617 -2.452 1.00 96.12 80 LEU A O 1
ATOM 652 N N . LYS A 1 81 ? -7.023 8.196 -2.803 1.00 95.12 81 LYS A N 1
ATOM 653 C CA . LYS A 1 81 ? -7.212 7.236 -3.912 1.00 95.12 81 LYS A CA 1
ATOM 654 C C . LYS A 1 81 ? -6.306 7.566 -5.095 1.00 95.12 81 LYS A C 1
ATOM 656 O O . LYS A 1 81 ? -5.715 6.657 -5.676 1.00 95.12 81 LYS A O 1
ATOM 661 N N . GLU A 1 82 ? -6.208 8.842 -5.454 1.00 95.69 82 GLU A N 1
ATOM 662 C CA . GLU A 1 82 ? -5.351 9.319 -6.539 1.00 95.69 82 GLU A CA 1
ATOM 663 C C . GLU A 1 82 ? -3.872 9.118 -6.213 1.00 95.69 82 GLU A C 1
ATOM 665 O O . GLU A 1 82 ? -3.106 8.672 -7.068 1.00 95.69 82 GLU A O 1
ATOM 670 N N . GLU A 1 83 ? -3.460 9.385 -4.974 1.00 96.81 83 GLU A N 1
ATOM 671 C CA . GLU A 1 83 ? -2.097 9.138 -4.509 1.00 96.81 83 GLU A CA 1
ATOM 672 C C . GLU A 1 83 ? -1.723 7.651 -4.581 1.00 96.81 83 GLU A C 1
ATOM 674 O O . GLU A 1 83 ? -0.722 7.305 -5.213 1.00 96.81 83 GLU A O 1
ATOM 679 N N . ILE A 1 84 ? -2.569 6.762 -4.046 1.00 96.69 84 ILE A N 1
ATOM 680 C CA . ILE A 1 84 ? -2.393 5.304 -4.155 1.00 96.69 84 ILE A CA 1
ATOM 681 C C . ILE A 1 84 ? -2.325 4.888 -5.628 1.00 96.69 84 ILE A C 1
ATOM 683 O O . ILE A 1 84 ? -1.430 4.147 -6.036 1.00 96.69 84 ILE A O 1
ATOM 687 N N . GLY A 1 85 ? -3.246 5.383 -6.457 1.00 96.31 85 GLY A N 1
ATOM 688 C CA . GLY A 1 85 ? -3.287 5.073 -7.880 1.00 96.31 85 GLY A CA 1
ATOM 689 C C . GLY A 1 85 ? -2.007 5.482 -8.618 1.00 96.31 85 GLY A C 1
ATOM 690 O O . GLY A 1 85 ? -1.454 4.687 -9.384 1.00 96.31 85 GLY A O 1
ATOM 691 N N . ARG A 1 86 ? -1.496 6.694 -8.360 1.00 96.38 86 ARG A N 1
ATOM 692 C CA . ARG A 1 86 ? -0.224 7.182 -8.917 1.00 96.38 86 ARG A CA 1
ATOM 693 C C . ARG A 1 86 ? 0.960 6.348 -8.434 1.00 96.38 86 ARG A C 1
ATOM 695 O O . ARG A 1 86 ? 1.789 5.965 -9.260 1.00 96.38 86 ARG A O 1
ATOM 702 N N . ALA A 1 87 ? 1.017 6.009 -7.147 1.00 97.38 87 ALA A N 1
ATOM 703 C CA . ALA A 1 87 ? 2.077 5.179 -6.579 1.00 97.38 87 ALA A CA 1
ATOM 704 C C . ALA A 1 87 ? 2.112 3.776 -7.213 1.00 97.38 87 ALA A C 1
ATOM 706 O O . ALA A 1 87 ? 3.170 3.318 -7.646 1.00 97.38 87 ALA A O 1
ATOM 707 N N . ILE A 1 88 ? 0.953 3.127 -7.378 1.00 97.19 88 ILE A N 1
ATOM 708 C CA . ILE A 1 88 ? 0.854 1.823 -8.054 1.00 97.19 88 ILE A CA 1
ATOM 709 C C . ILE A 1 88 ? 1.321 1.922 -9.518 1.00 97.19 88 ILE A C 1
ATOM 711 O O . ILE A 1 88 ? 2.059 1.060 -10.002 1.00 97.19 88 ILE A O 1
ATOM 715 N N . LYS A 1 89 ? 0.920 2.975 -10.247 1.00 95.94 89 LYS A N 1
ATOM 716 C CA . LYS A 1 89 ? 1.343 3.185 -11.645 1.00 95.94 89 LYS A CA 1
ATOM 717 C C . LYS A 1 89 ? 2.850 3.435 -11.764 1.00 95.94 89 LYS A C 1
ATOM 719 O O . LYS A 1 89 ? 3.479 2.885 -12.675 1.00 95.94 89 LYS A O 1
ATOM 724 N N . LYS A 1 90 ? 3.430 4.211 -10.844 1.00 96.12 90 LYS A N 1
ATOM 725 C CA . LYS A 1 90 ? 4.868 4.524 -10.798 1.00 96.12 90 LYS A CA 1
ATOM 726 C C . LYS A 1 90 ? 5.719 3.308 -10.425 1.00 96.12 90 LYS A C 1
ATOM 728 O O . LYS A 1 90 ? 6.825 3.175 -10.942 1.00 96.12 90 LYS A O 1
ATOM 733 N N . SER A 1 91 ? 5.206 2.407 -9.587 1.00 96.69 91 SER A N 1
ATOM 734 C CA . SER A 1 91 ? 5.990 1.291 -9.052 1.00 96.69 91 SER A CA 1
ATOM 735 C C . SER A 1 91 ? 6.629 0.424 -10.144 1.00 96.69 91 SER A C 1
ATOM 737 O O . SER A 1 91 ? 5.921 -0.069 -11.029 1.00 96.69 91 SER A O 1
ATOM 739 N N . PRO A 1 92 ? 7.948 0.160 -10.086 1.00 95.12 92 PRO A N 1
ATOM 740 C CA . PRO A 1 92 ? 8.614 -0.730 -11.036 1.00 95.12 92 PRO A CA 1
ATOM 741 C C . PRO A 1 92 ? 8.263 -2.210 -10.812 1.00 95.12 92 PRO A C 1
ATOM 743 O O . PRO A 1 92 ? 8.540 -3.037 -11.675 1.00 95.12 92 PRO A O 1
ATOM 746 N N . LEU A 1 93 ? 7.656 -2.550 -9.669 1.00 96.62 93 LEU A N 1
ATOM 747 C CA . LEU A 1 93 ? 7.373 -3.930 -9.257 1.00 96.62 93 LEU A CA 1
ATOM 748 C C . LEU A 1 93 ? 5.962 -4.391 -9.631 1.00 96.62 93 LEU A C 1
ATOM 750 O O . LEU A 1 93 ? 5.677 -5.588 -9.666 1.00 96.62 93 LEU A O 1
ATOM 754 N N . VAL A 1 94 ? 5.077 -3.450 -9.960 1.00 96.31 94 VAL A N 1
ATOM 755 C CA . VAL A 1 94 ? 3.693 -3.759 -10.314 1.00 96.31 94 VAL A CA 1
ATOM 756 C C . VAL A 1 94 ? 3.585 -4.144 -11.783 1.00 96.31 94 VAL A C 1
ATOM 758 O O . VAL A 1 94 ? 4.033 -3.427 -12.681 1.00 96.31 94 VAL A O 1
ATOM 761 N N . LYS A 1 95 ? 2.919 -5.272 -12.043 1.00 94.69 95 LYS A N 1
ATOM 762 C CA . LYS A 1 95 ? 2.735 -5.795 -13.400 1.00 94.69 95 LYS A CA 1
ATOM 763 C C . LYS A 1 95 ? 1.920 -4.817 -14.267 1.00 94.69 95 LYS A C 1
ATOM 765 O O . LYS A 1 95 ? 0.892 -4.312 -13.805 1.00 94.69 95 LYS A O 1
ATOM 770 N N . PRO A 1 96 ? 2.289 -4.596 -15.545 1.00 94.25 96 PRO A N 1
ATOM 771 C CA . PRO A 1 96 ? 1.610 -3.629 -16.412 1.00 94.25 96 PRO A CA 1
ATOM 772 C C . PRO A 1 96 ? 0.096 -3.828 -16.543 1.00 94.25 96 PRO A C 1
ATOM 774 O O . PRO A 1 96 ? -0.642 -2.849 -16.617 1.00 94.25 96 PRO A O 1
ATOM 777 N N . TYR A 1 97 ? -0.393 -5.074 -16.544 1.00 93.38 97 TYR A N 1
ATOM 778 C CA . TYR A 1 97 ? -1.832 -5.333 -16.650 1.00 93.38 97 TYR A CA 1
ATOM 779 C C . TYR A 1 97 ? -2.614 -4.799 -15.440 1.00 9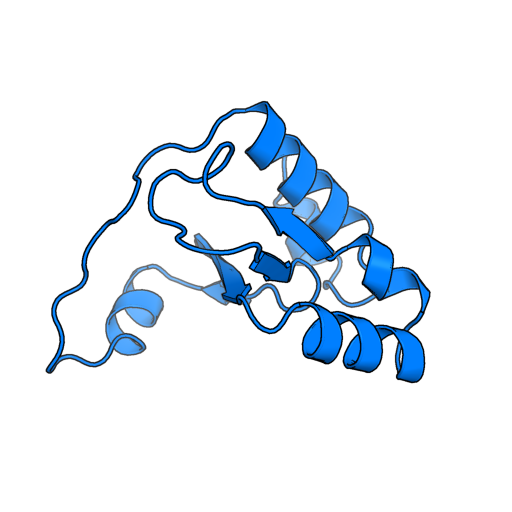3.38 97 TYR A C 1
ATOM 781 O O . TYR A 1 97 ? -3.730 -4.333 -15.622 1.00 93.38 97 TYR A O 1
ATOM 789 N N . ILE A 1 98 ? -2.029 -4.798 -14.234 1.00 93.12 98 ILE A N 1
ATOM 790 C CA . ILE A 1 98 ? -2.657 -4.232 -13.030 1.00 93.12 98 ILE A CA 1
ATOM 791 C C . ILE A 1 98 ? -2.749 -2.711 -13.173 1.00 93.12 98 ILE A C 1
ATOM 793 O O . ILE A 1 98 ? -3.802 -2.126 -12.935 1.00 93.12 98 ILE A O 1
ATOM 797 N N . LYS A 1 99 ? -1.672 -2.073 -13.647 1.00 94.12 99 LYS A N 1
ATOM 798 C CA . LYS A 1 99 ? -1.625 -0.620 -13.876 1.00 94.12 99 LYS A CA 1
ATOM 799 C C . LYS A 1 99 ? -2.691 -0.149 -14.868 1.00 94.12 99 LYS A C 1
ATOM 801 O O . LYS A 1 99 ? -3.262 0.919 -14.676 1.00 94.12 99 LYS A O 1
ATOM 806 N N . LYS A 1 100 ? -2.989 -0.952 -15.896 1.00 92.00 100 LYS A N 1
ATOM 807 C CA . LYS A 1 100 ? -4.035 -0.663 -16.895 1.00 92.00 100 LYS A CA 1
ATOM 808 C C . LYS A 1 100 ? -5.459 -0.709 -16.327 1.00 92.00 100 LYS A C 1
ATOM 810 O O . LYS A 1 100 ? -6.349 -0.103 -16.911 1.00 92.00 100 LYS A O 1
ATOM 815 N N . LEU A 1 101 ? -5.686 -1.404 -15.210 1.00 90.12 101 LEU A N 1
ATOM 816 C CA . LEU A 1 101 ? -6.999 -1.449 -14.551 1.00 90.12 101 LEU A CA 1
ATOM 817 C C . LEU A 1 101 ? -7.304 -0.166 -13.764 1.00 90.12 101 LEU A C 1
ATOM 819 O O . LEU A 1 101 ? -8.464 0.112 -13.463 1.00 90.12 101 LEU A O 1
ATOM 823 N N . LEU A 1 102 ? -6.276 0.615 -13.427 1.00 88.50 102 LEU A N 1
ATOM 824 C CA . LEU A 1 102 ? -6.410 1.861 -12.687 1.00 88.50 102 LEU A CA 1
ATOM 825 C C . LEU A 1 102 ? -6.782 3.015 -13.628 1.00 88.50 102 LEU A C 1
ATOM 827 O O . LEU A 1 102 ? -5.965 3.468 -14.432 1.00 88.50 102 LEU A O 1
ATOM 831 N N . LYS A 1 103 ? -8.010 3.525 -13.488 1.00 72.44 103 LYS A N 1
ATOM 832 C CA . LYS A 1 103 ? -8.543 4.666 -14.260 1.00 72.44 103 LYS A CA 1
ATOM 833 C C . LYS A 1 103 ? -8.196 6.048 -13.676 1.00 72.44 103 LYS A C 1
ATOM 835 O O . LYS A 1 103 ? -8.838 7.022 -14.048 1.00 72.44 103 LYS A O 1
ATOM 840 N N . CYS A 1 104 ? -7.250 6.113 -12.740 1.00 60.91 104 CYS A N 1
ATOM 841 C CA . CYS A 1 104 ? -6.775 7.365 -12.146 1.00 60.91 104 CYS A CA 1
ATOM 842 C C . CYS A 1 104 ? -5.909 8.196 -13.094 1.00 60.91 104 CYS A C 1
ATOM 844 O O . CYS A 1 104 ? -5.263 7.597 -13.987 1.00 60.91 104 CYS A O 1
#

Organism: NCBI:txid29290

Secondary structure (DSSP, 8-state):
-EEEEEEES-HHHHHHHHHHH-GGGGGGEEEE-TTTSTT-SS-EEEEEEEEEEE-HHHHHHTS-TTS----S-S---HHHHHHHHHHHHH-TTS-HHHHHH---